Protein AF-A0A6A5VE02-F1 (afdb_monomer_lite)

Sequence (62 aa):
MGAIEDAIEAIQSLAPGEKFSYRKIAATYSVDRTTLSRRHKRVQAPNEAKNINQQKLTPQQE

pLDDT: mean 78.2, std 16.33, range [43.53, 94.19]

Radius of gyration: 15.39 Å; chains: 1; bounding box: 37×32×38 Å

Foldseek 3Di:
DALLVVLLVVVVPDDVPDDDDLVVSCVVSVHDSVSSVVVSCVVVVVVVVVVVVVVVPPDPDD

Organism: NCBI:txid1447943

Secondary structure (DSSP, 8-state):
--HHHHHHHHHHTSPTT----HHHHHHHTT--HHHHHHHHHHHHHHHHHHHHHHHTT-----

InterPro domains:
  IPR007889 DNA binding HTH domain, Psq-type [PF05225] (3-43)
  IPR009057 Homedomain-like superfamily [SSF46689] (5-49)

Structure (mmCIF, N/CA/C/O backbone):
data_AF-A0A6A5VE02-F1
#
_entry.id   AF-A0A6A5VE02-F1
#
loop_
_atom_site.group_PDB
_atom_site.id
_atom_site.type_symbol
_atom_site.label_atom_id
_atom_site.label_alt_id
_atom_site.label_comp_id
_atom_site.label_asym_id
_atom_site.label_entity_id
_atom_site.label_seq_id
_atom_site.pdbx_PDB_ins_code
_atom_site.Cartn_x
_atom_site.Cartn_y
_atom_site.Cartn_z
_atom_site.occupancy
_atom_site.B_iso_or_equiv
_atom_site.auth_seq_id
_atom_site.auth_comp_id
_atom_site.auth_asym_id
_atom_site.auth_atom_id
_atom_site.pdbx_PDB_model_num
ATOM 1 N N . MET A 1 1 ? -1.819 8.868 -15.706 1.00 60.59 1 MET A N 1
ATOM 2 C CA . MET A 1 1 ? -1.826 8.449 -14.291 1.00 60.59 1 MET A CA 1
ATOM 3 C C . MET A 1 1 ? -0.479 7.805 -14.006 1.00 60.59 1 MET A C 1
ATOM 5 O O . MET A 1 1 ? 0.092 7.226 -14.925 1.00 60.59 1 MET A O 1
ATOM 9 N N . GLY A 1 2 ? 0.112 8.054 -12.837 1.00 84.81 2 GLY A N 1
ATOM 10 C CA . GLY A 1 2 ? 1.417 7.495 -12.485 1.00 84.81 2 GLY A CA 1
ATOM 11 C C . GLY A 1 2 ? 1.247 6.169 -11.752 1.00 84.81 2 GLY A C 1
ATOM 12 O O . GLY A 1 2 ? 0.313 6.010 -10.975 1.00 84.81 2 GLY A O 1
ATOM 13 N N . ALA A 1 3 ? 2.181 5.234 -11.942 1.00 87.94 3 ALA A N 1
ATOM 14 C CA . ALA A 1 3 ? 2.104 3.901 -11.334 1.00 87.94 3 ALA A CA 1
ATOM 15 C C . ALA A 1 3 ? 2.002 3.930 -9.792 1.00 87.94 3 ALA A C 1
ATOM 17 O O . ALA A 1 3 ? 1.513 2.989 -9.171 1.00 87.94 3 ALA A O 1
ATOM 18 N N . ILE A 1 4 ? 2.468 5.013 -9.153 1.00 89.50 4 ILE A N 1
ATOM 19 C CA . ILE A 1 4 ? 2.344 5.209 -7.704 1.00 89.50 4 ILE A CA 1
ATOM 20 C C . ILE A 1 4 ? 0.915 5.614 -7.329 1.00 89.50 4 ILE A C 1
ATOM 22 O O . ILE A 1 4 ? 0.412 5.134 -6.318 1.00 89.50 4 ILE A O 1
ATOM 26 N N . GLU A 1 5 ? 0.285 6.506 -8.094 1.00 89.19 5 GLU A N 1
ATOM 27 C CA . GLU A 1 5 ? -1.116 6.887 -7.907 1.00 89.19 5 GLU A CA 1
ATOM 28 C C . GLU A 1 5 ? -2.036 5.675 -8.094 1.00 89.19 5 GLU A C 1
ATOM 30 O O . GLU A 1 5 ? -2.826 5.395 -7.196 1.00 89.19 5 GLU A O 1
ATOM 35 N N . ASP A 1 6 ? -1.835 4.885 -9.152 1.00 91.94 6 ASP A N 1
ATOM 36 C CA . ASP A 1 6 ? -2.626 3.672 -9.412 1.00 91.94 6 ASP A CA 1
ATOM 37 C C . ASP A 1 6 ? -2.495 2.655 -8.263 1.00 91.94 6 ASP A C 1
ATOM 39 O O . ASP A 1 6 ? -3.469 2.049 -7.816 1.00 91.94 6 ASP A O 1
ATOM 43 N N . ALA A 1 7 ? -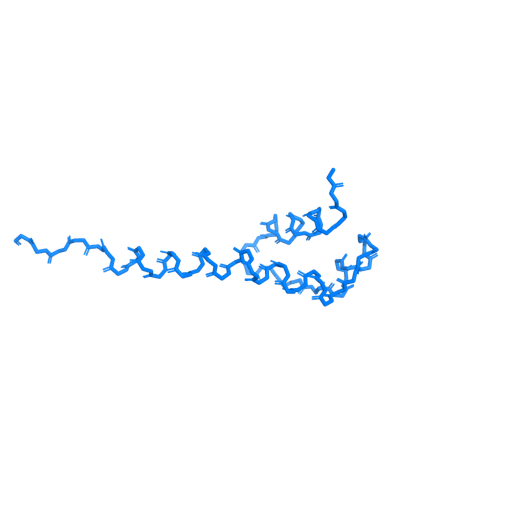1.285 2.502 -7.715 1.00 92.62 7 ALA A N 1
ATOM 44 C CA . ALA A 1 7 ? -1.040 1.644 -6.560 1.00 92.62 7 ALA A CA 1
ATOM 45 C C . ALA A 1 7 ? -1.704 2.162 -5.268 1.00 92.62 7 ALA A C 1
ATOM 47 O O . ALA A 1 7 ? -2.047 1.36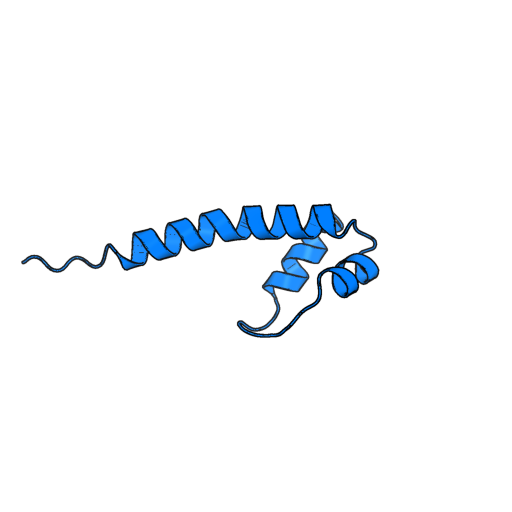3 -4.395 1.00 92.62 7 ALA A O 1
ATOM 48 N N . ILE A 1 8 ? -1.872 3.480 -5.113 1.00 91.00 8 ILE A N 1
ATOM 49 C CA . ILE A 1 8 ? -2.591 4.076 -3.977 1.00 91.00 8 ILE A CA 1
ATOM 50 C C . ILE A 1 8 ? -4.097 3.873 -4.140 1.00 91.00 8 ILE A C 1
ATOM 52 O O . ILE A 1 8 ? -4.744 3.467 -3.177 1.00 91.00 8 ILE A O 1
ATOM 56 N N . GLU A 1 9 ? -4.642 4.090 -5.337 1.00 90.62 9 GLU A N 1
ATOM 57 C CA . GLU A 1 9 ? -6.059 3.846 -5.633 1.00 90.62 9 GLU A CA 1
ATOM 58 C C . GLU A 1 9 ? -6.430 2.375 -5.429 1.00 90.62 9 GLU A C 1
ATOM 60 O O . GLU A 1 9 ? -7.472 2.073 -4.846 1.00 90.62 9 GLU A O 1
ATOM 65 N N . ALA A 1 10 ? -5.537 1.455 -5.804 1.00 91.38 10 ALA A N 1
ATOM 66 C CA . ALA A 1 10 ? -5.705 0.031 -5.539 1.00 91.38 10 ALA A CA 1
ATOM 67 C C . ALA A 1 10 ? -5.801 -0.275 -4.039 1.00 91.38 10 ALA A C 1
ATOM 69 O O . ALA A 1 10 ? -6.609 -1.106 -3.643 1.00 91.38 10 ALA A O 1
ATOM 70 N N . ILE A 1 11 ? -5.008 0.403 -3.198 1.00 89.81 11 ILE A N 1
ATOM 71 C CA . ILE A 1 11 ? -5.087 0.268 -1.735 1.00 89.81 11 ILE A CA 1
ATOM 72 C C . ILE A 1 11 ? -6.393 0.864 -1.197 1.00 89.81 11 ILE A C 1
ATOM 74 O O . ILE A 1 11 ? -7.013 0.269 -0.320 1.00 89.81 11 ILE A O 1
ATOM 78 N N . GLN A 1 12 ? -6.811 2.026 -1.702 1.00 87.94 12 GLN A N 1
ATOM 79 C CA . GLN A 1 12 ? -8.025 2.716 -1.252 1.00 87.94 12 GLN A CA 1
ATOM 80 C C . GLN A 1 12 ? -9.319 2.023 -1.696 1.00 87.94 12 GLN A C 1
ATOM 82 O O . GLN A 1 12 ? -10.340 2.179 -1.034 1.00 87.94 12 GLN A O 1
ATOM 87 N N . SER A 1 13 ? -9.270 1.249 -2.782 1.00 88.56 13 SER A N 1
ATOM 88 C CA . SER A 1 13 ? -10.397 0.453 -3.283 1.00 88.56 13 SER A CA 1
ATOM 89 C C . SER A 1 13 ? -10.607 -0.857 -2.516 1.00 88.56 13 SER A C 1
ATOM 91 O O . SER A 1 13 ? -11.610 -1.534 -2.733 1.00 88.56 13 SER A O 1
ATOM 93 N N . LEU A 1 14 ? -9.674 -1.244 -1.638 1.00 87.62 14 LEU A N 1
ATOM 94 C CA . LEU A 1 14 ? -9.848 -2.411 -0.775 1.00 87.62 14 LEU A CA 1
ATOM 95 C C . LEU A 1 14 ? -10.892 -2.133 0.306 1.00 87.62 14 LEU A C 1
ATOM 97 O O . LEU A 1 14 ? -11.027 -1.006 0.788 1.00 87.62 14 LEU A O 1
ATOM 101 N N . ALA A 1 15 ? -11.597 -3.183 0.728 1.00 80.94 15 ALA A N 1
ATOM 102 C CA . ALA A 1 15 ? -12.571 -3.058 1.798 1.00 80.94 15 ALA A CA 1
ATOM 103 C C . ALA A 1 15 ? -11.896 -2.557 3.094 1.00 80.94 15 ALA A C 1
ATOM 105 O O . ALA A 1 15 ? -10.780 -2.984 3.421 1.00 80.94 15 ALA A O 1
ATOM 106 N N . PRO A 1 16 ? -12.556 -1.679 3.870 1.00 75.69 16 PRO A N 1
ATOM 107 C CA . PRO A 1 16 ? -12.047 -1.256 5.168 1.00 75.69 16 PRO A CA 1
ATOM 108 C C . PRO A 1 16 ? -11.798 -2.477 6.066 1.00 75.69 16 PRO A C 1
ATOM 110 O O . PRO A 1 16 ? -12.718 -3.229 6.374 1.00 75.69 16 PRO A O 1
ATOM 113 N N . GLY A 1 17 ? -10.544 -2.686 6.473 1.00 75.38 17 GLY A N 1
ATOM 114 C CA . GLY A 1 17 ? -10.133 -3.841 7.284 1.00 75.38 17 GLY A CA 1
ATOM 115 C C . GLY A 1 17 ? -9.564 -5.024 6.493 1.00 75.38 17 GLY A C 1
ATOM 116 O O . GLY A 1 17 ? -9.037 -5.960 7.099 1.00 75.38 17 GLY A O 1
ATOM 117 N N . GLU A 1 18 ? -9.584 -4.975 5.161 1.00 83.81 18 GLU A N 1
ATOM 118 C CA . GLU A 1 18 ? -8.908 -5.963 4.327 1.00 83.81 18 GLU A CA 1
ATOM 119 C C . GLU A 1 18 ? -7.385 -5.848 4.480 1.00 83.81 18 GLU A C 1
ATOM 121 O O . GLU A 1 18 ? -6.780 -4.778 4.350 1.00 83.81 18 GLU A O 1
ATOM 126 N N . LYS A 1 19 ? -6.734 -6.977 4.779 1.00 85.44 19 LYS A N 1
ATOM 127 C CA . LYS A 1 19 ? -5.282 -7.017 4.958 1.00 85.44 19 LYS A CA 1
ATOM 128 C C . LYS A 1 19 ? -4.598 -7.017 3.598 1.00 85.44 19 LYS A C 1
ATOM 130 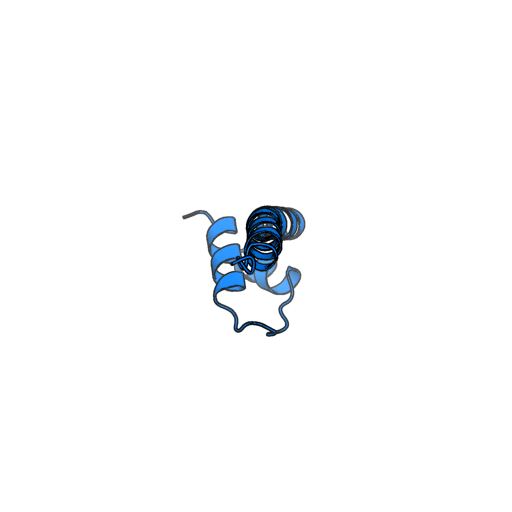O O . LYS A 1 19 ? -4.694 -7.981 2.845 1.00 85.44 19 LYS A O 1
ATOM 135 N N . PHE A 1 20 ? -3.802 -5.988 3.334 1.00 88.56 20 PHE A N 1
ATOM 136 C CA . PHE A 1 20 ? -2.934 -5.928 2.162 1.00 88.56 20 PHE A CA 1
ATOM 137 C C . PHE A 1 20 ? -1.459 -5.830 2.542 1.00 88.56 20 PHE A C 1
ATOM 139 O O . PHE A 1 20 ? -1.083 -5.458 3.653 1.00 88.56 20 PHE A O 1
ATOM 146 N N . SER A 1 21 ? -0.597 -6.159 1.579 1.00 91.88 21 SER A N 1
ATOM 147 C CA . SER A 1 21 ? 0.850 -6.024 1.713 1.00 91.88 21 SER A CA 1
ATOM 148 C C . SER A 1 21 ? 1.376 -5.023 0.699 1.00 91.88 21 SER A C 1
ATOM 150 O O . SER A 1 21 ? 1.274 -5.246 -0.509 1.00 91.88 21 SER A O 1
ATOM 152 N N . TYR A 1 22 ? 2.035 -3.968 1.186 1.00 92.25 22 TYR A N 1
ATOM 153 C CA . TYR A 1 22 ? 2.725 -2.999 0.329 1.00 92.25 22 TYR A CA 1
ATOM 154 C C . TYR A 1 22 ? 3.723 -3.659 -0.617 1.00 92.25 22 TYR A C 1
ATOM 156 O O . TYR A 1 22 ? 3.942 -3.152 -1.704 1.00 92.25 22 TYR A O 1
ATOM 164 N N . ARG A 1 23 ? 4.334 -4.785 -0.226 1.00 92.06 23 ARG A N 1
ATOM 165 C CA . ARG A 1 23 ? 5.291 -5.499 -1.079 1.00 92.06 23 ARG A CA 1
ATOM 166 C C . ARG A 1 23 ? 4.607 -6.143 -2.283 1.00 92.06 23 ARG A C 1
ATOM 168 O O . ARG A 1 23 ? 5.168 -6.110 -3.370 1.00 92.06 23 ARG A O 1
ATOM 175 N N . LYS A 1 24 ? 3.411 -6.708 -2.086 1.00 93.12 24 LYS A N 1
ATOM 176 C CA . LYS A 1 24 ? 2.634 -7.341 -3.158 1.00 93.12 24 LYS A CA 1
ATOM 177 C C . LYS A 1 24 ? 2.158 -6.290 -4.158 1.00 93.12 24 LYS A C 1
ATOM 179 O O . LYS A 1 24 ? 2.407 -6.437 -5.344 1.00 93.12 24 LYS A O 1
ATOM 184 N N . ILE A 1 25 ? 1.580 -5.199 -3.659 1.00 92.38 25 ILE A N 1
ATOM 185 C CA . ILE A 1 25 ? 1.089 -4.100 -4.500 1.00 92.38 25 ILE A CA 1
ATOM 186 C C . ILE A 1 25 ? 2.254 -3.412 -5.221 1.00 92.38 25 ILE A C 1
ATOM 188 O O . ILE A 1 25 ? 2.210 -3.240 -6.431 1.00 92.38 25 ILE A O 1
ATOM 192 N N . ALA A 1 26 ? 3.353 -3.117 -4.523 1.00 93.75 26 ALA A N 1
ATOM 193 C CA . ALA A 1 26 ? 4.544 -2.541 -5.145 1.00 93.75 26 ALA A CA 1
ATOM 194 C C . ALA A 1 26 ? 5.085 -3.395 -6.305 1.00 93.75 26 ALA A C 1
ATOM 196 O O . ALA A 1 26 ? 5.450 -2.849 -7.340 1.00 93.75 26 ALA A O 1
ATOM 197 N N . ALA A 1 27 ? 5.085 -4.724 -6.158 1.00 93.38 27 ALA A N 1
ATOM 198 C CA . ALA A 1 27 ? 5.496 -5.636 -7.221 1.00 93.38 27 ALA A CA 1
ATOM 199 C C . ALA A 1 27 ? 4.518 -5.639 -8.408 1.00 93.38 27 ALA A C 1
ATOM 201 O O . ALA A 1 27 ? 4.964 -5.620 -9.548 1.00 93.38 27 ALA A O 1
ATOM 202 N N . THR A 1 28 ? 3.203 -5.614 -8.157 1.00 93.12 28 THR A N 1
ATOM 203 C CA . THR A 1 28 ? 2.176 -5.565 -9.213 1.00 93.12 28 THR A CA 1
ATOM 204 C C . THR A 1 28 ? 2.288 -4.309 -10.074 1.00 93.12 28 THR A C 1
ATOM 206 O O . THR A 1 28 ? 2.182 -4.395 -11.291 1.00 93.12 28 THR A O 1
ATOM 209 N N . TYR A 1 29 ? 2.541 -3.158 -9.450 1.00 92.00 29 TYR A N 1
ATOM 210 C CA . TYR A 1 29 ? 2.632 -1.869 -10.144 1.00 92.00 29 TYR A CA 1
ATOM 211 C C . TYR A 1 29 ? 4.075 -1.480 -10.507 1.00 92.00 29 TYR A C 1
ATOM 213 O O . TYR A 1 29 ? 4.309 -0.387 -11.012 1.00 92.00 29 TYR A O 1
ATOM 221 N N . SER A 1 30 ? 5.053 -2.358 -10.250 1.00 92.56 30 SER A N 1
ATOM 222 C CA . SER A 1 30 ? 6.486 -2.105 -10.457 1.00 92.56 30 SER A CA 1
ATOM 223 C C . SER A 1 30 ? 6.977 -0.782 -9.838 1.00 92.56 30 SER A C 1
ATOM 225 O O . SER A 1 30 ? 7.804 -0.072 -10.414 1.00 92.56 30 SER A O 1
ATOM 227 N N . VAL A 1 31 ? 6.467 -0.443 -8.650 1.00 92.12 31 VAL A N 1
ATOM 228 C CA . VAL A 1 31 ? 6.826 0.775 -7.909 1.00 92.12 31 VAL A CA 1
ATOM 229 C C . VAL A 1 31 ? 7.682 0.474 -6.688 1.00 92.12 31 VAL A C 1
ATOM 231 O O . VAL A 1 31 ? 7.647 -0.615 -6.118 1.00 92.12 31 VAL A O 1
ATOM 234 N N . ASP A 1 32 ? 8.420 1.478 -6.219 1.00 94.19 32 ASP A N 1
ATOM 235 C CA . ASP A 1 32 ? 9.159 1.355 -4.970 1.00 94.19 32 ASP A CA 1
ATOM 236 C C . ASP A 1 32 ? 8.210 1.309 -3.756 1.00 94.19 32 ASP A C 1
ATOM 238 O O . ASP A 1 32 ? 7.403 2.213 -3.510 1.00 94.19 32 ASP A O 1
ATOM 242 N N . ARG A 1 33 ? 8.354 0.259 -2.940 1.00 93.38 33 ARG A N 1
ATOM 243 C CA . ARG A 1 33 ? 7.554 0.025 -1.727 1.00 93.38 33 ARG A CA 1
ATOM 244 C C . ARG A 1 3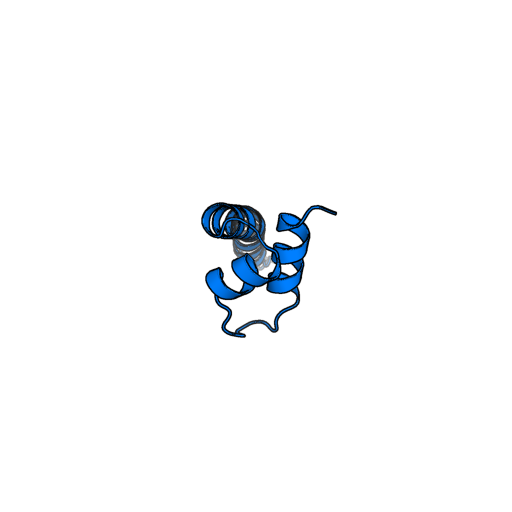3 ? 7.655 1.174 -0.717 1.00 93.38 33 ARG A C 1
ATOM 246 O O . ARG A 1 33 ? 6.667 1.501 -0.057 1.00 93.38 33 ARG A O 1
ATOM 253 N N . THR A 1 34 ? 8.845 1.745 -0.520 1.00 92.69 34 THR A N 1
ATOM 254 C CA . THR A 1 34 ? 9.052 2.831 0.454 1.00 92.69 34 THR A CA 1
ATOM 255 C C . THR A 1 34 ? 8.405 4.125 -0.009 1.00 92.69 34 THR A C 1
ATOM 257 O O . THR A 1 34 ? 7.856 4.863 0.812 1.00 92.69 34 THR A O 1
ATOM 260 N N . THR A 1 35 ? 8.422 4.387 -1.313 1.00 91.25 35 THR A N 1
ATOM 261 C CA . THR A 1 35 ? 7.722 5.520 -1.919 1.00 91.25 35 THR A CA 1
ATOM 262 C C . THR A 1 35 ? 6.211 5.342 -1.804 1.00 91.25 35 THR A C 1
ATOM 264 O O . THR A 1 35 ? 5.538 6.246 -1.307 1.00 91.25 35 THR A O 1
ATOM 267 N N . LEU A 1 36 ? 5.689 4.155 -2.137 1.00 92.62 36 LEU A N 1
ATOM 268 C CA . LEU A 1 36 ? 4.267 3.828 -2.009 1.00 92.62 36 LEU A CA 1
ATOM 269 C C . LEU A 1 36 ? 3.760 4.010 -0.569 1.00 92.62 36 LEU A C 1
ATOM 271 O O . LEU A 1 36 ? 2.783 4.717 -0.336 1.00 92.62 36 LEU A O 1
ATOM 275 N N . SER A 1 37 ? 4.463 3.439 0.415 1.00 90.88 37 SER A N 1
ATOM 276 C CA . SER A 1 37 ? 4.083 3.531 1.832 1.00 90.88 37 SER A CA 1
ATOM 277 C C . SER A 1 37 ? 4.107 4.969 2.355 1.00 90.88 37 SER A C 1
ATOM 279 O O . SER A 1 37 ? 3.146 5.417 2.982 1.00 90.88 37 SER A O 1
ATOM 281 N N . ARG A 1 38 ? 5.170 5.735 2.065 1.00 89.69 38 ARG A N 1
ATOM 282 C CA . ARG A 1 38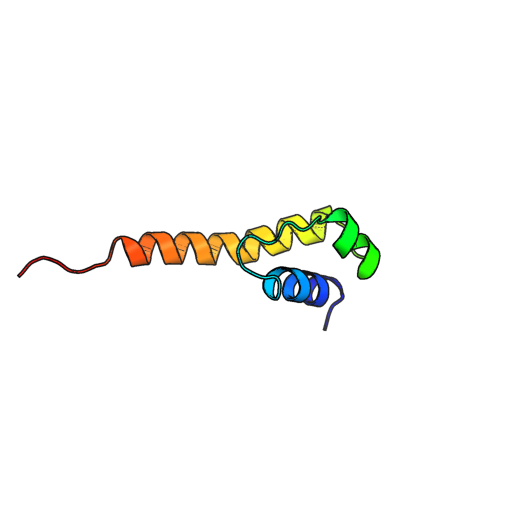 ? 5.261 7.143 2.485 1.00 89.69 38 ARG A CA 1
ATOM 283 C C . ARG A 1 38 ? 4.134 7.979 1.893 1.00 89.69 38 ARG A C 1
ATOM 285 O O . ARG A 1 38 ? 3.552 8.796 2.603 1.00 89.69 38 ARG A O 1
ATOM 292 N N . ARG A 1 39 ? 3.831 7.782 0.611 1.00 89.00 39 ARG A N 1
ATOM 293 C CA . ARG A 1 39 ? 2.818 8.565 -0.095 1.00 89.00 39 ARG A CA 1
ATOM 294 C C . ARG A 1 39 ? 1.410 8.213 0.371 1.00 89.00 39 ARG A C 1
ATOM 296 O O . ARG A 1 39 ? 0.670 9.119 0.728 1.00 89.00 39 ARG A O 1
ATOM 303 N N . HIS A 1 40 ? 1.095 6.925 0.502 1.00 87.69 40 HIS A N 1
ATOM 304 C CA . HIS A 1 40 ? -0.173 6.469 1.067 1.00 87.69 40 HIS A CA 1
ATOM 305 C C . HIS A 1 40 ? -0.401 7.017 2.488 1.00 87.69 40 HIS A C 1
ATOM 307 O O . HIS A 1 40 ? -1.452 7.589 2.763 1.00 87.69 40 HIS A O 1
ATOM 313 N N . LYS A 1 41 ? 0.610 6.958 3.370 1.00 84.50 41 LYS A N 1
ATOM 314 C CA . LYS A 1 41 ? 0.517 7.534 4.724 1.00 84.50 41 LYS A CA 1
ATOM 315 C C . LYS A 1 41 ? 0.369 9.053 4.723 1.00 84.50 41 LYS A C 1
ATOM 317 O O . LYS A 1 41 ? -0.382 9.574 5.533 1.00 84.50 41 LYS A O 1
ATOM 322 N N . ARG A 1 42 ? 1.058 9.774 3.833 1.00 82.25 42 ARG A N 1
ATOM 323 C CA . ARG A 1 42 ? 0.892 11.233 3.696 1.00 82.25 42 ARG A CA 1
ATOM 324 C C . ARG A 1 42 ? -0.475 11.633 3.151 1.00 82.25 42 ARG A C 1
ATOM 326 O O . ARG A 1 42 ? -0.893 12.744 3.428 1.00 82.25 42 ARG A O 1
ATOM 333 N N . VAL A 1 43 ? -1.142 10.771 2.384 1.00 75.38 43 VAL A N 1
ATOM 334 C CA . VAL A 1 43 ? -2.516 10.990 1.903 1.00 75.38 43 VAL A CA 1
ATOM 335 C C . VAL A 1 43 ? -3.537 10.642 2.992 1.00 75.38 43 VAL A C 1
ATOM 337 O O . VAL A 1 43 ? -4.512 11.365 3.164 1.00 75.38 43 VAL A O 1
ATOM 340 N N . GLN A 1 44 ? -3.302 9.585 3.775 1.00 70.06 44 GLN A N 1
ATOM 341 C CA . GLN A 1 44 ? -4.189 9.192 4.877 1.00 70.06 44 GLN A CA 1
ATOM 342 C C . GLN A 1 44 ? -4.060 10.070 6.129 1.00 70.06 44 GLN A C 1
ATOM 344 O O . GLN A 1 44 ? -5.078 10.459 6.686 1.00 70.06 44 GLN A O 1
ATOM 349 N N . ALA A 1 45 ? -2.852 10.448 6.552 1.00 61.44 45 ALA A N 1
ATOM 350 C CA . ALA A 1 45 ? -2.629 11.278 7.741 1.00 61.44 45 ALA A CA 1
ATOM 351 C C . ALA A 1 45 ? -3.441 12.596 7.774 1.00 61.44 45 ALA A C 1
ATOM 353 O O . ALA A 1 45 ? -4.007 12.903 8.823 1.00 61.44 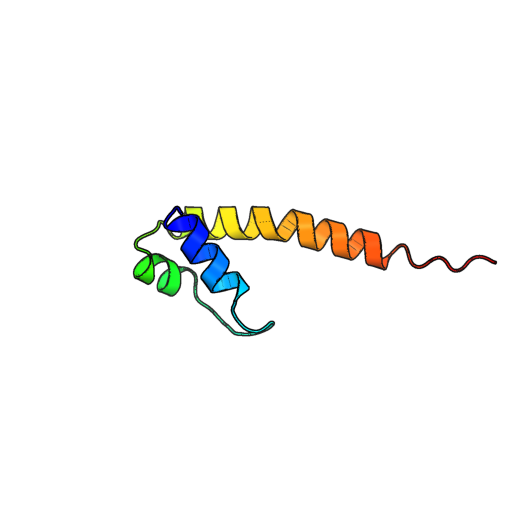45 ALA A O 1
ATOM 354 N N . PRO A 1 46 ? -3.566 13.383 6.684 1.00 60.31 46 PRO A N 1
ATOM 355 C CA . PRO A 1 46 ? -4.432 14.559 6.681 1.00 60.31 46 PRO A CA 1
ATOM 356 C C . PRO A 1 46 ? -5.923 14.196 6.739 1.00 60.31 46 PRO A C 1
ATOM 358 O O . PRO A 1 46 ? -6.703 14.988 7.261 1.00 60.31 46 PRO A O 1
ATOM 361 N N . ASN A 1 47 ? -6.327 13.017 6.255 1.00 55.97 47 ASN A N 1
ATOM 362 C CA . ASN A 1 47 ? -7.710 12.546 6.342 1.00 55.97 47 ASN A CA 1
ATOM 363 C C . ASN A 1 47 ? -8.054 12.036 7.750 1.00 55.97 47 ASN A C 1
ATOM 365 O O . ASN A 1 47 ? -9.099 12.408 8.276 1.00 55.97 47 ASN A O 1
ATOM 369 N N . GLU A 1 48 ? -7.171 11.278 8.406 1.00 58.19 48 GLU A N 1
ATOM 370 C CA . GLU A 1 48 ? -7.342 10.884 9.813 1.00 58.19 48 GLU A CA 1
ATOM 371 C C . GLU A 1 48 ? -7.325 12.101 10.743 1.00 58.19 48 GLU A C 1
ATOM 373 O O . GLU A 1 48 ? -8.217 12.246 11.576 1.00 58.19 48 GLU A O 1
ATOM 378 N N . ALA A 1 49 ? -6.378 13.030 10.569 1.00 57.12 49 ALA A N 1
ATOM 379 C CA . ALA A 1 49 ? -6.319 14.242 11.385 1.00 57.12 49 ALA A CA 1
ATOM 380 C C . ALA A 1 49 ? -7.583 15.106 11.233 1.00 57.12 49 ALA A C 1
ATOM 382 O O . ALA A 1 49 ? -8.061 15.678 12.214 1.00 57.12 49 ALA A O 1
ATOM 383 N N . LYS A 1 50 ? -8.162 15.187 10.028 1.00 54.03 50 LYS A N 1
ATOM 384 C CA . LYS A 1 50 ? -9.441 15.879 9.809 1.00 54.03 50 LYS A CA 1
ATOM 385 C C . LYS A 1 50 ? -10.626 15.114 10.395 1.00 54.03 50 LYS A C 1
ATOM 387 O O . LYS A 1 50 ? -11.482 15.754 10.995 1.00 54.03 50 LYS A O 1
ATOM 392 N N . ASN A 1 51 ? -10.672 13.788 10.269 1.00 52.62 51 ASN A N 1
ATOM 393 C CA . ASN A 1 51 ? -11.753 12.968 10.823 1.00 52.62 51 ASN A CA 1
ATOM 394 C C . ASN A 1 51 ? -11.789 13.040 12.362 1.00 52.62 51 ASN A C 1
ATOM 396 O O . ASN A 1 51 ? -12.847 13.246 12.944 1.00 52.62 51 ASN A O 1
ATOM 400 N N . ILE A 1 52 ? -10.629 12.989 13.029 1.00 54.91 52 ILE A N 1
ATOM 401 C CA . ILE A 1 52 ? -10.540 13.106 14.497 1.00 54.91 52 ILE A CA 1
ATOM 402 C C . ILE A 1 52 ? -10.969 14.503 14.978 1.00 54.91 52 ILE A C 1
ATOM 404 O O . ILE A 1 52 ? -11.666 14.623 15.985 1.00 54.91 52 ILE A O 1
ATOM 408 N N . ASN A 1 53 ? -10.581 15.568 14.267 1.00 56.09 53 ASN A N 1
ATOM 409 C CA . ASN A 1 53 ? -11.002 16.928 14.623 1.00 56.09 53 ASN A CA 1
ATOM 410 C C . ASN A 1 53 ? -12.490 17.185 14.330 1.00 56.09 53 ASN A C 1
ATOM 412 O O . ASN A 1 53 ? -13.120 17.929 15.071 1.00 56.09 53 ASN A O 1
ATOM 416 N N . GLN A 1 54 ? -13.069 16.547 13.307 1.00 52.25 54 GLN A N 1
ATOM 417 C CA . GLN A 1 54 ? -14.508 16.623 13.030 1.00 52.25 54 GLN A CA 1
ATOM 418 C C . GLN A 1 54 ? -15.340 15.797 14.021 1.00 52.25 54 GLN A C 1
ATOM 420 O O . GLN A 1 54 ? -16.391 16.262 14.448 1.00 52.25 54 GLN A O 1
ATOM 425 N N . GLN A 1 55 ? -14.862 14.627 14.463 1.00 52.38 55 GLN A N 1
ATOM 426 C CA . GLN A 1 55 ? -15.533 13.842 15.511 1.00 52.38 55 GLN A CA 1
ATOM 427 C C . GLN A 1 55 ? -15.577 14.558 16.867 1.00 52.38 55 GLN A C 1
ATOM 429 O O . GLN A 1 55 ? -16.509 14.347 17.632 1.00 52.38 55 GLN A O 1
ATOM 434 N N . LYS A 1 56 ? -14.603 15.426 17.166 1.00 55.41 56 LYS A N 1
ATOM 435 C CA . LYS A 1 56 ? -14.629 16.282 18.364 1.00 55.41 56 LYS A CA 1
ATOM 436 C C . LYS A 1 56 ? -15.498 17.535 18.221 1.00 55.41 56 LYS A C 1
ATOM 438 O O . LYS A 1 56 ? -15.638 18.268 19.193 1.00 55.41 56 LYS A O 1
ATOM 443 N N . LEU A 1 57 ? -16.063 17.786 17.040 1.00 55.25 57 LEU A N 1
ATOM 444 C CA . LEU A 1 57 ? -16.881 18.961 16.740 1.00 55.25 57 LEU A CA 1
ATOM 445 C C . LEU A 1 57 ? -18.383 18.640 16.659 1.00 55.25 57 LEU A C 1
ATOM 447 O O . LEU A 1 57 ? -19.123 19.343 15.976 1.00 55.25 57 LEU A O 1
ATOM 451 N N . THR A 1 58 ? -18.865 17.600 17.347 1.00 56.56 58 THR A N 1
ATOM 452 C CA . THR A 1 58 ? -20.306 17.479 17.611 1.00 56.56 58 THR A CA 1
ATOM 453 C C . THR A 1 58 ? -20.725 18.601 18.573 1.00 56.56 58 THR A C 1
ATOM 455 O O . THR A 1 58 ? -20.216 18.637 19.698 1.00 56.56 58 THR A O 1
ATOM 458 N N . PRO A 1 59 ? -21.608 19.530 18.161 1.00 55.69 59 PRO A N 1
ATOM 459 C CA . PRO A 1 59 ? -22.014 20.663 18.976 1.00 55.69 59 PRO A CA 1
ATOM 460 C C . PRO A 1 59 ? -23.068 20.184 19.970 1.00 55.69 59 PRO A C 1
ATOM 462 O O . PRO A 1 59 ? -24.161 19.782 19.582 1.00 55.69 59 PRO A O 1
ATOM 465 N N . GLN A 1 60 ? -22.745 20.198 21.257 1.00 53.62 60 GLN A N 1
ATOM 466 C CA . GLN A 1 60 ? -23.742 19.944 22.290 1.00 53.62 60 GLN A CA 1
ATOM 467 C C . GLN A 1 60 ? -23.570 20.951 23.419 1.00 53.62 60 GLN A C 1
ATOM 469 O O . GLN A 1 60 ? -23.143 20.614 24.517 1.00 53.62 60 GLN A O 1
ATOM 474 N N . GLN A 1 61 ? -23.866 22.210 23.100 1.00 47.47 61 GLN A N 1
ATOM 475 C CA . GLN A 1 61 ? -24.221 23.224 24.087 1.00 47.47 61 GLN A CA 1
ATOM 476 C C . GLN A 1 61 ? -25.323 24.104 23.489 1.00 47.47 61 GLN A C 1
ATOM 478 O O . GLN A 1 61 ? -25.039 25.098 22.828 1.00 47.47 61 GLN A O 1
ATOM 483 N N . GLU A 1 62 ? -26.565 23.687 23.717 1.00 43.53 62 GLU A N 1
ATOM 484 C CA . GLU A 1 62 ? -27.692 24.579 24.010 1.00 43.53 62 GLU A CA 1
ATOM 485 C C . GLU A 1 62 ? -28.266 24.161 25.366 1.00 43.53 62 GLU A C 1
ATOM 487 O O . GLU A 1 62 ? -28.260 22.935 25.643 1.00 43.53 62 GLU A O 1
#